Protein AF-A0AAV9DIJ0-F1 (afdb_monomer_lite)

Radius of gyration: 15.0 Å; chains: 1; bounding box: 36×28×40 Å

Structure (mmCIF, N/CA/C/O backbone):
data_AF-A0AAV9DIJ0-F1
#
_entry.id   AF-A0AAV9DIJ0-F1
#
loop_
_atom_site.group_PDB
_atom_site.id
_atom_site.type_symbol
_atom_site.label_atom_id
_atom_site.label_alt_id
_atom_site.label_comp_id
_atom_site.label_asym_id
_atom_site.label_entity_id
_atom_site.label_seq_id
_atom_site.pdbx_PDB_ins_code
_atom_site.Cartn_x
_atom_site.Cartn_y
_atom_site.Cartn_z
_atom_site.occupancy
_atom_site.B_iso_or_equiv
_atom_site.auth_seq_id
_atom_site.auth_comp_id
_atom_site.auth_asym_id
_atom_site.auth_atom_id
_atom_site.pdbx_PDB_model_num
ATOM 1 N N . MET A 1 1 ? 14.559 11.826 -1.943 1.00 61.97 1 MET A N 1
ATOM 2 C CA . MET A 1 1 ? 13.732 10.931 -1.109 1.00 61.97 1 MET A CA 1
ATOM 3 C C . MET A 1 1 ? 13.001 11.775 -0.084 1.00 61.97 1 MET A C 1
ATOM 5 O O . MET A 1 1 ? 13.477 12.866 0.212 1.00 61.97 1 MET A O 1
ATOM 9 N N . GLY A 1 2 ? 11.832 11.324 0.364 1.00 84.56 2 GLY A N 1
ATOM 10 C CA . GLY A 1 2 ? 10.970 12.064 1.287 1.00 84.56 2 GLY A CA 1
ATOM 11 C C . GLY A 1 2 ? 10.754 11.315 2.599 1.00 84.56 2 GLY A C 1
ATOM 12 O O . GLY A 1 2 ? 11.114 10.146 2.711 1.00 84.56 2 GLY A O 1
ATOM 13 N N . ALA A 1 3 ? 10.153 12.004 3.563 1.00 89.88 3 ALA A N 1
ATOM 14 C CA . ALA A 1 3 ? 9.672 11.475 4.835 1.00 89.88 3 ALA A CA 1
ATOM 15 C C . ALA A 1 3 ? 8.272 12.048 5.104 1.00 89.88 3 ALA A C 1
ATOM 17 O O . ALA A 1 3 ? 7.933 13.111 4.575 1.00 89.88 3 ALA A O 1
ATOM 18 N N . VAL A 1 4 ? 7.474 11.369 5.923 1.00 90.94 4 VAL A N 1
ATOM 19 C CA . VAL A 1 4 ? 6.180 11.875 6.399 1.00 90.94 4 VAL A CA 1
ATOM 20 C C . VAL A 1 4 ? 6.410 12.663 7.686 1.00 90.94 4 VAL A C 1
ATOM 22 O O . VAL A 1 4 ? 7.030 12.168 8.624 1.00 90.94 4 VAL A O 1
ATOM 25 N N . GLY A 1 5 ? 5.951 13.914 7.727 1.00 93.19 5 GLY A N 1
ATOM 26 C CA . GLY A 1 5 ? 6.144 14.780 8.889 1.00 93.19 5 GLY A CA 1
ATOM 27 C C . GLY A 1 5 ? 5.266 14.379 10.077 1.00 93.19 5 GLY A C 1
ATOM 28 O O . GLY A 1 5 ? 4.190 13.814 9.906 1.00 93.19 5 GLY A O 1
ATOM 29 N N . LYS A 1 6 ? 5.670 14.762 11.294 1.00 91.94 6 LYS A N 1
ATOM 30 C CA . LYS A 1 6 ? 4.951 14.436 12.539 1.00 91.94 6 LYS A CA 1
ATOM 31 C C . LYS A 1 6 ? 3.451 14.775 12.506 1.00 91.94 6 LYS A C 1
ATOM 33 O O . LYS A 1 6 ? 2.636 13.956 12.902 1.00 91.94 6 LYS A O 1
ATOM 38 N N . GLN A 1 7 ? 3.079 15.949 11.993 1.00 93.25 7 GLN A N 1
ATOM 39 C CA . GLN A 1 7 ? 1.664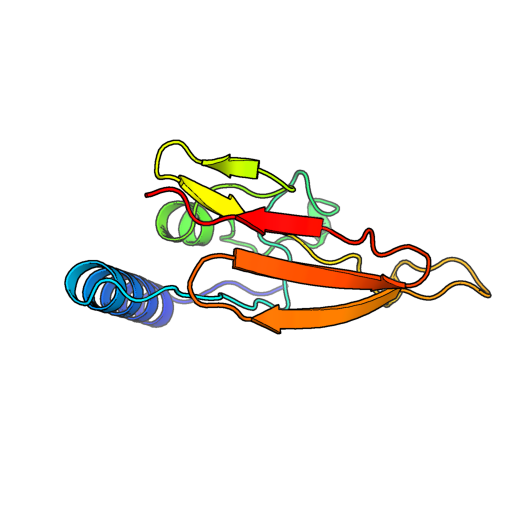 16.342 11.889 1.00 93.25 7 GLN A CA 1
ATOM 40 C C . GLN A 1 7 ? 0.873 15.446 10.926 1.00 93.25 7 GLN A C 1
ATOM 42 O O . GLN A 1 7 ? -0.301 15.185 11.156 1.00 93.25 7 GLN A O 1
ATOM 47 N N . GLN A 1 8 ? 1.509 14.965 9.854 1.00 90.94 8 GLN A N 1
ATOM 48 C CA . GLN A 1 8 ? 0.876 14.034 8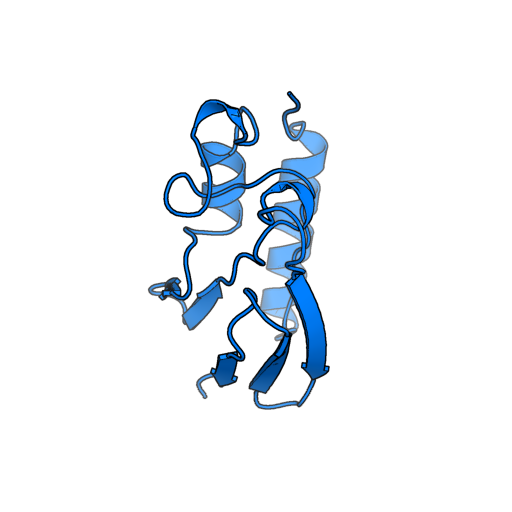.919 1.00 90.94 8 GLN A CA 1
ATOM 49 C C . GLN A 1 8 ? 0.713 12.649 9.554 1.00 90.94 8 GLN A C 1
ATOM 51 O O . GLN A 1 8 ? -0.306 12.009 9.327 1.00 90.94 8 GLN A O 1
ATOM 56 N N . MET A 1 9 ? 1.674 12.223 10.380 1.00 89.12 9 MET A N 1
ATOM 57 C CA . MET A 1 9 ? 1.580 10.988 11.162 1.00 89.12 9 MET A CA 1
ATOM 58 C C . MET A 1 9 ? 0.445 11.037 12.188 1.00 89.12 9 MET A C 1
ATOM 60 O O . MET A 1 9 ? -0.375 10.129 12.224 1.00 89.12 9 MET A O 1
ATOM 64 N N . GLU A 1 10 ? 0.352 12.114 12.976 1.00 88.19 10 GLU A N 1
ATOM 65 C CA . GLU A 1 10 ? -0.731 12.309 13.955 1.00 88.19 10 GLU A CA 1
ATOM 66 C C . GLU A 1 10 ? -2.108 12.364 13.276 1.00 88.19 10 GLU A C 1
ATOM 68 O O . GLU A 1 10 ? -3.077 11.793 13.773 1.00 88.19 10 GLU A O 1
ATOM 73 N N . TRP A 1 11 ? -2.192 13.023 12.117 1.00 93.19 11 TRP A N 1
ATOM 74 C CA . TRP A 1 11 ? -3.409 13.052 11.308 1.00 93.19 11 TRP A CA 1
ATOM 75 C C . TRP A 1 11 ? -3.789 11.663 10.781 1.00 93.19 11 TRP A C 1
ATOM 77 O O . TRP A 1 11 ? -4.958 11.288 10.859 1.00 93.19 11 TRP A O 1
ATOM 87 N N . LEU A 1 12 ? -2.820 10.904 10.262 1.00 85.69 12 LEU A N 1
ATOM 88 C CA . LEU A 1 12 ? -3.052 9.562 9.733 1.00 85.69 12 LEU A CA 1
ATOM 89 C C . LEU A 1 12 ? -3.506 8.598 10.837 1.00 85.69 12 LEU A C 1
ATOM 91 O O . LEU A 1 12 ? -4.486 7.886 10.634 1.00 85.69 12 LEU A O 1
ATOM 95 N N . ASP A 1 13 ? -2.851 8.615 12.002 1.00 81.19 13 ASP A N 1
ATOM 96 C CA . ASP A 1 13 ? -3.249 7.811 13.167 1.00 81.19 13 ASP A CA 1
ATOM 97 C C . ASP A 1 13 ? -4.689 8.128 13.593 1.00 81.19 13 ASP A C 1
ATOM 99 O O . ASP A 1 13 ? -5.518 7.227 13.708 1.00 81.19 13 ASP A O 1
ATOM 103 N N . GLY A 1 14 ? -5.026 9.415 13.739 1.00 80.94 14 GLY A N 1
ATOM 104 C CA . GLY A 1 14 ? -6.389 9.841 14.066 1.00 80.94 14 GLY A CA 1
ATOM 105 C C . GLY A 1 14 ? -7.422 9.359 13.042 1.00 80.94 14 GLY A C 1
ATOM 106 O O . GLY A 1 14 ? -8.442 8.788 13.419 1.00 80.94 14 GLY A O 1
ATOM 107 N N . LEU A 1 15 ? -7.131 9.504 11.745 1.00 84.75 15 LEU A N 1
ATOM 108 C CA . LEU A 1 15 ? -8.023 9.072 10.666 1.00 84.75 15 LEU A CA 1
ATOM 109 C C . LEU A 1 15 ? -8.260 7.551 10.673 1.00 84.75 15 LEU A C 1
ATOM 111 O O . LEU A 1 15 ? -9.388 7.095 10.466 1.00 84.75 15 LEU A O 1
ATOM 115 N N . LEU A 1 16 ? -7.211 6.755 10.902 1.00 77.06 16 LEU A N 1
ATOM 116 C CA . LEU A 1 16 ? -7.314 5.294 10.959 1.00 77.06 16 LEU A CA 1
ATOM 117 C C . LEU A 1 16 ? -8.046 4.822 12.220 1.00 77.06 16 LEU A C 1
ATOM 119 O O . LEU A 1 16 ? -8.822 3.863 12.156 1.00 77.06 16 LEU A O 1
ATOM 123 N N . ARG A 1 17 ? -7.871 5.522 13.347 1.00 71.81 17 ARG A N 1
ATOM 124 C CA . ARG A 1 17 ? -8.634 5.278 14.579 1.00 71.81 17 ARG A CA 1
ATOM 125 C C . ARG A 1 17 ? -10.118 5.563 14.384 1.00 71.81 17 ARG A C 1
ATOM 127 O O . ARG A 1 17 ? -10.925 4.677 14.652 1.00 71.81 17 ARG A O 1
ATOM 134 N N . ASP A 1 18 ? -10.469 6.717 13.823 1.00 79.31 18 ASP A N 1
ATOM 135 C CA . ASP A 1 18 ? -11.860 7.075 13.520 1.00 79.31 18 ASP A CA 1
ATOM 136 C C . ASP A 1 18 ? -12.502 6.062 12.559 1.00 79.31 18 ASP A C 1
ATOM 138 O O . ASP A 1 18 ? -13.636 5.624 12.768 1.00 79.31 18 ASP A O 1
ATOM 142 N N . SER A 1 19 ? -11.759 5.641 11.529 1.00 73.62 19 SER A N 1
ATOM 143 C CA . SER A 1 19 ? -12.205 4.613 10.580 1.00 73.62 19 SER A CA 1
ATOM 144 C C . SER A 1 19 ? -12.464 3.279 11.286 1.00 73.62 19 SER A C 1
ATOM 146 O O . SER A 1 19 ? -13.474 2.625 11.026 1.00 73.62 19 SER A O 1
ATOM 148 N N . THR A 1 20 ? -11.593 2.892 12.222 1.00 69.56 20 THR A N 1
ATOM 149 C CA . THR A 1 20 ? -11.743 1.671 13.027 1.00 69.56 20 THR A CA 1
ATOM 150 C C . THR A 1 20 ? -12.978 1.743 13.925 1.00 69.56 20 THR A C 1
ATOM 152 O O . THR A 1 20 ? -13.787 0.813 13.934 1.00 69.56 20 THR A O 1
ATOM 155 N N . GLU A 1 21 ? -13.176 2.857 14.636 1.00 72.81 21 GLU A N 1
ATOM 156 C CA . GLU A 1 21 ? -14.352 3.090 15.487 1.00 72.81 21 GLU A CA 1
ATOM 157 C C . GLU A 1 21 ? -15.660 3.040 14.683 1.00 72.81 21 GLU A C 1
ATOM 159 O O . GLU A 1 21 ? -16.664 2.489 15.143 1.00 72.81 21 GLU A O 1
ATOM 164 N N . GLN A 1 22 ? -15.633 3.546 13.448 1.00 80.00 22 GLN A N 1
ATOM 165 C CA . GLN A 1 22 ? -16.768 3.551 12.523 1.00 80.00 22 GLN A CA 1
ATOM 166 C C . GLN A 1 22 ? -16.904 2.262 11.697 1.00 80.00 22 GLN A C 1
ATOM 168 O O . GLN A 1 22 ? -17.823 2.159 10.882 1.00 80.00 22 GLN A O 1
ATOM 173 N N . ARG A 1 23 ? -16.028 1.266 11.903 1.00 72.56 23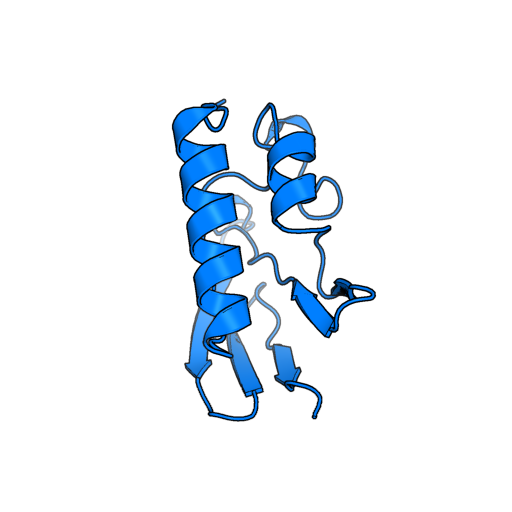 ARG A N 1
ATOM 174 C CA . ARG A 1 23 ? -15.978 -0.001 11.144 1.00 72.56 23 ARG A CA 1
ATOM 175 C C . ARG A 1 23 ? -15.848 0.198 9.630 1.00 72.56 23 ARG A C 1
ATOM 177 O O . ARG A 1 23 ? -16.398 -0.567 8.838 1.00 72.56 23 ARG A O 1
ATOM 184 N N . GLN A 1 24 ? -15.125 1.232 9.227 1.00 74.75 24 GLN A N 1
ATOM 185 C CA . GLN A 1 24 ? -14.837 1.544 7.836 1.00 74.75 24 GLN A CA 1
ATOM 186 C C . GLN A 1 24 ? -13.600 0.780 7.363 1.00 74.75 24 GLN A C 1
ATOM 188 O O . GLN A 1 24 ? -12.666 0.523 8.123 1.00 74.75 24 GLN A O 1
ATOM 193 N N . LYS A 1 25 ? -13.587 0.418 6.079 1.00 71.88 25 LYS A N 1
ATOM 194 C CA . LYS A 1 25 ? -12.396 -0.109 5.410 1.00 71.88 25 LYS A CA 1
ATOM 195 C C . LYS A 1 25 ? -11.610 1.068 4.835 1.00 71.88 25 LYS A C 1
ATOM 197 O O . LYS A 1 25 ? -12.182 1.893 4.126 1.00 71.88 25 LYS A O 1
ATOM 202 N N . ALA A 1 26 ? -10.317 1.140 5.134 1.00 73.44 26 ALA A N 1
ATOM 203 C CA . ALA A 1 26 ? -9.425 2.171 4.615 1.00 73.44 26 ALA A CA 1
ATOM 204 C C . ALA A 1 26 ? -8.508 1.591 3.529 1.00 73.44 26 ALA A C 1
ATOM 206 O O . ALA A 1 26 ? -7.999 0.481 3.667 1.00 73.44 26 ALA A O 1
ATOM 207 N N . VAL A 1 27 ? -8.280 2.361 2.463 1.00 79.69 27 VAL A N 1
ATOM 208 C CA . VAL A 1 27 ? -7.264 2.074 1.441 1.00 79.69 27 VAL A CA 1
ATOM 209 C C . VAL A 1 27 ? -6.248 3.207 1.477 1.00 79.69 27 VAL A C 1
ATOM 211 O O . VAL A 1 27 ? -6.616 4.370 1.304 1.00 79.69 27 VAL A O 1
ATOM 214 N N . ILE A 1 28 ? -4.978 2.875 1.708 1.00 76.75 28 ILE A N 1
ATOM 215 C CA . ILE A 1 28 ? -3.893 3.856 1.782 1.00 76.75 28 ILE A CA 1
ATOM 216 C C . ILE A 1 28 ? -3.052 3.765 0.513 1.00 76.75 28 ILE A C 1
ATOM 218 O O . ILE A 1 28 ? -2.522 2.710 0.174 1.00 76.75 28 ILE A O 1
ATOM 222 N N . CYS A 1 29 ? -2.898 4.896 -0.169 1.00 81.00 29 CYS A N 1
ATOM 223 C CA . CYS A 1 29 ? -2.056 5.017 -1.352 1.00 81.00 29 CYS A CA 1
ATOM 224 C C . CYS A 1 29 ? -0.852 5.903 -1.029 1.00 81.00 29 CYS A C 1
ATOM 226 O O . CYS A 1 29 ? -1.018 7.053 -0.622 1.00 81.00 29 CYS A O 1
ATOM 228 N N . CYS A 1 30 ? 0.359 5.397 -1.263 1.00 79.06 30 CYS A N 1
ATOM 229 C CA . CYS A 1 30 ? 1.597 6.158 -1.122 1.00 79.06 30 CYS A CA 1
ATOM 230 C C . CYS A 1 30 ? 2.425 6.050 -2.405 1.00 79.06 30 CYS A C 1
ATOM 232 O O . CYS A 1 30 ? 2.518 4.983 -3.006 1.00 79.06 30 CYS A O 1
ATOM 234 N N . HIS A 1 31 ? 3.029 7.162 -2.829 1.00 81.44 31 HIS A N 1
ATOM 235 C CA . HIS A 1 31 ? 3.905 7.170 -4.002 1.00 81.44 31 HIS A CA 1
ATOM 236 C C . HIS A 1 31 ? 5.265 6.516 -3.725 1.00 81.44 31 HIS A C 1
ATOM 238 O O . HIS A 1 31 ? 5.877 5.965 -4.636 1.00 81.44 31 HIS A O 1
ATOM 244 N N . LEU A 1 32 ? 5.743 6.598 -2.480 1.00 83.56 32 LEU A N 1
ATOM 245 C CA . LEU A 1 32 ? 6.996 5.982 -2.062 1.00 83.56 32 LEU A CA 1
ATOM 246 C C . LEU A 1 32 ? 6.706 4.615 -1.430 1.00 83.56 32 LEU A C 1
ATOM 248 O O . LEU A 1 32 ? 5.841 4.542 -0.554 1.00 83.56 32 LEU A O 1
ATOM 252 N N . PRO A 1 33 ? 7.421 3.552 -1.837 1.00 78.94 33 PRO A N 1
ATOM 253 C CA . PRO A 1 33 ? 7.338 2.256 -1.183 1.00 78.94 33 PRO A CA 1
ATOM 254 C C . PRO A 1 33 ? 7.610 2.374 0.320 1.00 78.94 33 PRO A C 1
ATOM 256 O O . PRO A 1 33 ? 8.497 3.116 0.752 1.00 78.94 33 PRO A O 1
ATOM 259 N N . LEU A 1 34 ? 6.827 1.645 1.110 1.00 78.69 34 LEU A N 1
ATOM 260 C CA . LEU A 1 34 ? 6.917 1.651 2.570 1.00 78.69 34 LEU A CA 1
ATOM 261 C C . LEU A 1 34 ? 7.470 0.338 3.131 1.00 78.69 34 LEU A C 1
ATOM 263 O O . LEU A 1 34 ? 7.819 0.276 4.300 1.00 78.69 34 LEU A O 1
ATOM 267 N N . ASP A 1 35 ? 7.562 -0.712 2.319 1.00 76.38 35 ASP A N 1
ATOM 268 C CA . ASP A 1 35 ? 7.991 -2.032 2.767 1.00 76.38 35 ASP A CA 1
ATOM 269 C C . ASP A 1 35 ? 9.285 -2.470 2.059 1.00 76.38 35 ASP A C 1
ATOM 271 O O . ASP A 1 35 ? 9.292 -2.539 0.822 1.00 76.38 35 ASP A O 1
ATOM 275 N N . PRO A 1 36 ? 10.369 -2.781 2.798 1.00 76.06 36 PRO A N 1
ATOM 276 C CA . PRO A 1 36 ? 11.632 -3.249 2.225 1.00 76.06 36 PRO A CA 1
ATOM 277 C C . PRO A 1 36 ? 11.518 -4.558 1.438 1.00 76.06 36 PRO A C 1
ATOM 279 O O . PRO A 1 36 ? 12.352 -4.790 0.565 1.00 76.06 36 PRO A O 1
ATOM 282 N N . ASP A 1 37 ? 10.499 -5.385 1.691 1.00 73.94 37 ASP A N 1
ATOM 283 C CA . ASP A 1 37 ? 10.274 -6.616 0.920 1.00 73.94 37 ASP A CA 1
ATOM 284 C C . ASP A 1 37 ? 9.577 -6.344 -0.430 1.00 73.94 37 ASP A C 1
ATOM 286 O O . ASP A 1 37 ? 9.527 -7.211 -1.304 1.00 73.94 37 ASP A O 1
ATOM 290 N N . SER A 1 38 ? 9.077 -5.119 -0.635 1.00 64.38 38 SER A N 1
ATOM 291 C CA . SER A 1 38 ? 8.323 -4.715 -1.827 1.00 64.38 38 SER A CA 1
ATOM 292 C C . SER A 1 38 ? 9.110 -3.883 -2.844 1.00 64.38 38 SER A C 1
ATOM 294 O O . SER A 1 38 ? 8.664 -3.728 -3.981 1.00 64.38 38 SER A O 1
ATOM 296 N N . ALA A 1 39 ? 10.263 -3.330 -2.456 1.00 73.94 39 ALA A N 1
ATOM 297 C CA . ALA A 1 39 ? 11.088 -2.473 -3.305 1.00 73.94 39 ALA A CA 1
ATOM 298 C C . ALA A 1 39 ? 12.548 -2.442 -2.831 1.00 73.94 39 ALA A C 1
ATOM 300 O O . ALA A 1 39 ? 12.861 -2.761 -1.687 1.00 73.94 39 ALA A O 1
ATOM 301 N N . HIS A 1 40 ? 13.462 -1.981 -3.689 1.00 77.44 40 HIS A N 1
ATOM 302 C CA . HIS A 1 40 ? 14.839 -1.720 -3.267 1.00 77.44 40 HIS A CA 1
ATOM 303 C C . HIS A 1 40 ? 14.894 -0.705 -2.114 1.00 77.44 40 HIS A C 1
ATOM 305 O O . HIS A 1 40 ? 14.231 0.329 -2.154 1.00 77.44 40 HIS A O 1
ATOM 311 N N . THR A 1 41 ? 15.763 -0.945 -1.128 1.00 80.06 41 THR A N 1
ATOM 312 C CA . THR A 1 41 ? 15.905 -0.108 0.080 1.00 80.06 41 THR A CA 1
ATOM 313 C C . THR A 1 41 ? 16.167 1.371 -0.214 1.00 80.06 41 THR A C 1
ATOM 315 O O . THR A 1 41 ? 15.686 2.241 0.503 1.00 80.06 41 THR A O 1
ATOM 318 N N . ASN A 1 42 ? 16.857 1.674 -1.315 1.00 82.69 42 ASN A N 1
ATOM 319 C CA . ASN A 1 42 ? 17.110 3.045 -1.771 1.00 82.69 42 ASN A CA 1
ATOM 320 C C . ASN A 1 42 ? 15.868 3.757 -2.345 1.00 82.69 42 ASN A C 1
ATOM 322 O O . ASN A 1 42 ? 15.972 4.902 -2.768 1.00 82.69 42 ASN A O 1
ATOM 326 N N . LEU A 1 43 ? 14.719 3.094 -2.442 1.00 82.19 43 LEU A N 1
ATOM 327 C CA . LEU A 1 43 ? 13.467 3.684 -2.923 1.00 82.19 43 LEU A CA 1
ATOM 328 C C . LEU A 1 43 ? 12.456 3.884 -1.792 1.00 82.19 43 LEU A C 1
ATOM 330 O O . LEU A 1 43 ? 11.433 4.529 -2.013 1.00 82.19 43 LEU A O 1
ATOM 334 N N . LEU A 1 44 ? 12.751 3.371 -0.595 1.00 83.00 44 LEU A N 1
ATOM 335 C CA . LEU A 1 44 ? 11.860 3.467 0.551 1.00 83.00 44 LEU A CA 1
ATOM 336 C C . LEU A 1 44 ? 11.698 4.914 1.013 1.00 83.00 44 LEU A C 1
ATOM 338 O O . LEU A 1 44 ? 12.621 5.735 0.953 1.00 83.00 44 LEU A O 1
ATOM 342 N N . LEU A 1 45 ? 10.507 5.212 1.524 1.00 88.38 45 LEU A N 1
ATOM 343 C CA . LEU A 1 45 ? 10.292 6.401 2.335 1.00 88.38 45 LEU A CA 1
ATOM 344 C C . LEU A 1 45 ? 11.299 6.414 3.499 1.00 88.38 45 LEU A C 1
ATOM 346 O O . LEU A 1 45 ? 11.521 5.394 4.139 1.00 88.38 45 LEU A O 1
ATOM 350 N N . TRP A 1 46 ? 11.913 7.557 3.804 1.00 90.06 46 TRP A N 1
ATOM 351 C CA . TRP A 1 46 ? 12.990 7.599 4.802 1.00 90.06 46 TRP A CA 1
ATOM 352 C C . TRP A 1 46 ? 12.568 7.160 6.200 1.00 90.06 46 TRP A C 1
ATOM 354 O O . TRP A 1 46 ? 13.333 6.476 6.868 1.00 90.06 46 TRP A O 1
ATOM 364 N N . ASN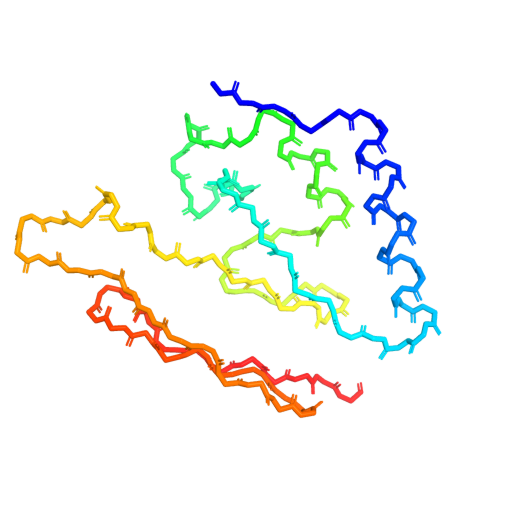 A 1 47 ? 11.361 7.521 6.625 1.00 90.31 47 ASN A N 1
ATOM 365 C CA . ASN A 1 47 ? 10.777 7.045 7.872 1.00 90.31 47 ASN A CA 1
ATOM 366 C C . ASN A 1 47 ? 9.695 5.991 7.611 1.00 90.31 47 ASN A C 1
ATOM 368 O O . ASN A 1 47 ? 8.652 6.004 8.258 1.00 90.31 47 ASN A O 1
ATOM 372 N N . TYR A 1 48 ? 9.932 5.088 6.648 1.00 85.44 48 TYR A N 1
ATOM 373 C CA . TYR A 1 48 ? 9.001 3.997 6.366 1.00 85.44 48 TYR A CA 1
ATOM 374 C C . TYR A 1 48 ? 8.697 3.183 7.624 1.00 85.44 48 TYR A C 1
ATOM 376 O O . TYR A 1 48 ? 7.552 2.816 7.811 1.00 85.44 48 TYR A O 1
ATOM 384 N N . GLU A 1 49 ? 9.668 2.959 8.514 1.00 83.12 49 GLU A N 1
ATOM 385 C CA . GLU A 1 49 ? 9.435 2.221 9.762 1.00 83.12 49 GLU A CA 1
ATOM 386 C C . GLU A 1 49 ? 8.396 2.919 10.644 1.00 83.12 49 GLU A C 1
ATOM 388 O O . GLU A 1 49 ? 7.452 2.277 11.078 1.00 83.12 49 GLU A O 1
ATOM 393 N N . GLU A 1 50 ? 8.490 4.240 10.815 1.00 85.75 50 GLU A N 1
ATOM 394 C CA . GLU A 1 50 ? 7.505 5.016 11.584 1.00 85.75 50 GLU A CA 1
ATOM 395 C C . GLU A 1 50 ? 6.120 4.988 10.924 1.00 85.75 50 GLU A C 1
ATOM 397 O O . GLU A 1 50 ? 5.104 4.840 11.598 1.00 85.75 50 GLU A O 1
ATOM 402 N N . VAL A 1 51 ? 6.067 5.122 9.595 1.00 85.25 51 VAL A N 1
ATOM 403 C CA . VAL A 1 51 ? 4.809 5.059 8.836 1.00 85.25 51 VAL A CA 1
ATOM 404 C C . VAL A 1 51 ? 4.189 3.666 8.913 1.00 85.25 51 VAL A C 1
ATOM 406 O O . VAL A 1 51 ? 2.978 3.533 9.054 1.00 85.25 51 VAL A O 1
ATOM 409 N N . MET A 1 52 ? 5.008 2.622 8.867 1.00 75.88 52 MET A N 1
ATOM 410 C CA . MET A 1 52 ? 4.578 1.232 8.967 1.00 75.88 52 MET A CA 1
ATOM 411 C C . MET A 1 52 ? 4.303 0.801 10.408 1.00 75.88 52 MET A C 1
ATOM 413 O O . MET A 1 52 ? 3.590 -0.170 10.594 1.00 75.88 52 MET A O 1
ATOM 417 N N . ASP A 1 53 ? 4.762 1.513 11.431 1.00 75.38 53 ASP A N 1
ATOM 418 C CA . ASP A 1 53 ? 4.244 1.331 12.794 1.00 75.38 53 ASP A CA 1
ATOM 419 C C . ASP A 1 53 ? 2.794 1.830 12.907 1.00 75.38 53 ASP A C 1
ATOM 421 O O . ASP A 1 53 ? 2.023 1.320 13.716 1.00 75.38 53 ASP A O 1
ATOM 425 N N . VAL A 1 54 ? 2.395 2.787 12.058 1.00 73.19 54 VAL A N 1
ATOM 426 C CA . VAL A 1 54 ? 1.000 3.247 11.943 1.00 73.19 54 VAL A CA 1
ATOM 427 C C . VAL A 1 54 ? 0.176 2.379 10.976 1.00 73.19 54 VAL A C 1
ATOM 429 O O . VAL A 1 54 ? -1.030 2.246 11.166 1.00 73.19 54 VAL A O 1
ATOM 432 N N . ILE A 1 55 ? 0.796 1.782 9.946 1.00 69.12 55 ILE A N 1
ATOM 433 C CA . ILE A 1 55 ? 0.096 1.072 8.851 1.00 69.12 55 ILE A CA 1
ATOM 434 C C . ILE A 1 55 ? 0.245 -0.472 8.897 1.00 69.12 55 ILE A C 1
ATOM 436 O O . ILE A 1 55 ? -0.684 -1.165 8.501 1.00 69.12 55 ILE A O 1
ATOM 440 N N . HIS A 1 56 ? 1.341 -1.010 9.440 1.00 57.44 56 HIS A N 1
ATOM 441 C CA . HIS A 1 56 ? 1.851 -2.406 9.426 1.00 57.44 56 HIS A CA 1
ATOM 442 C C . HIS A 1 56 ? 2.361 -2.953 8.059 1.00 57.44 56 HIS A C 1
ATOM 444 O O . HIS A 1 56 ? 2.052 -2.390 7.020 1.00 57.44 56 HIS A O 1
ATOM 450 N N . ARG A 1 57 ? 3.237 -3.992 8.090 1.00 37.12 57 ARG A N 1
ATOM 451 C CA . ARG A 1 57 ? 4.206 -4.505 7.055 1.00 37.12 57 ARG A CA 1
ATOM 452 C C . ARG A 1 57 ? 3.631 -5.050 5.721 1.00 37.12 57 ARG A C 1
ATOM 454 O O . ARG A 1 57 ? 2.556 -5.628 5.708 1.00 37.12 57 ARG A O 1
ATOM 461 N N . GLY A 1 58 ? 4.399 -4.914 4.621 1.00 38.19 58 GLY A N 1
ATOM 462 C CA . GLY A 1 58 ? 3.985 -5.150 3.218 1.00 38.19 58 GLY A CA 1
ATOM 463 C C . GLY A 1 58 ? 4.315 -6.521 2.580 1.00 38.19 58 GLY A C 1
ATOM 464 O O . GLY A 1 58 ? 4.550 -7.508 3.274 1.00 38.19 58 GLY A O 1
ATOM 465 N N . GLY A 1 59 ? 4.222 -6.593 1.238 1.00 54.47 59 GLY A N 1
ATOM 466 C CA . GLY A 1 59 ? 3.987 -7.825 0.455 1.00 54.47 59 GLY A CA 1
ATOM 467 C C . GLY A 1 59 ? 2.499 -8.208 0.469 1.00 54.47 59 GLY A C 1
ATOM 468 O O . GLY A 1 59 ? 1.774 -7.663 1.296 1.00 54.47 59 GLY A O 1
ATOM 469 N N . TYR A 1 60 ? 1.994 -9.092 -0.421 1.00 62.41 60 TYR A N 1
ATOM 470 C CA . TYR A 1 60 ? 0.642 -9.632 -0.169 1.00 62.41 60 TYR A CA 1
ATOM 471 C C . TYR A 1 60 ? 0.696 -10.441 1.117 1.00 62.41 60 TYR A C 1
ATOM 473 O O . TYR A 1 60 ? 1.204 -11.562 1.146 1.00 62.41 60 TYR A O 1
ATOM 481 N N . SER A 1 61 ? 0.226 -9.822 2.181 1.00 66.06 61 SER A N 1
ATOM 482 C CA . SER A 1 61 ? 0.217 -10.380 3.509 1.00 66.06 61 SER A CA 1
ATOM 483 C C . SER A 1 61 ? -1.040 -9.905 4.212 1.00 66.06 61 SER A C 1
ATOM 485 O O . SER A 1 61 ? -1.631 -8.872 3.886 1.00 66.06 61 SER A O 1
ATOM 487 N N . ILE A 1 62 ? -1.473 -10.725 5.153 1.00 74.88 62 ILE A N 1
ATOM 488 C CA . ILE A 1 62 ? -2.508 -10.363 6.100 1.00 74.88 62 ILE A CA 1
ATOM 489 C C . ILE A 1 62 ? -1.788 -10.288 7.438 1.00 74.88 62 ILE A C 1
ATOM 491 O O . ILE A 1 62 ? -1.161 -11.268 7.853 1.00 74.88 62 ILE A O 1
ATOM 495 N N . ASP A 1 63 ? -1.811 -9.121 8.074 1.00 71.38 63 ASP A N 1
ATOM 496 C CA . ASP A 1 63 ? -1.181 -8.956 9.381 1.00 71.38 63 ASP A CA 1
ATOM 497 C C . ASP A 1 63 ? -1.980 -9.679 10.486 1.00 71.38 63 ASP A C 1
ATOM 499 O O . ASP A 1 63 ? -3.062 -10.231 10.262 1.00 71.38 63 ASP A O 1
ATOM 503 N N . SER A 1 64 ? -1.465 -9.679 11.719 1.00 72.88 64 SER A N 1
ATOM 504 C CA . SER A 1 64 ? -2.152 -10.304 12.862 1.00 72.88 64 SER A CA 1
ATOM 505 C C . SER A 1 64 ? -3.504 -9.665 13.212 1.00 72.88 64 SER A C 1
ATOM 507 O O . SER A 1 64 ? -4.225 -10.208 14.045 1.00 72.88 64 SER A O 1
ATOM 509 N N . HIS A 1 65 ? -3.839 -8.523 12.610 1.00 71.81 65 HIS A N 1
ATOM 510 C CA . HIS A 1 65 ? -5.085 -7.786 12.805 1.00 71.81 65 HIS A CA 1
ATOM 511 C C . HIS A 1 65 ? -6.062 -7.964 11.630 1.00 71.81 65 HIS A C 1
ATOM 513 O O . HIS A 1 65 ? -7.144 -7.380 11.647 1.00 71.81 65 HIS A O 1
ATOM 519 N N . GLY A 1 66 ? -5.724 -8.783 10.626 1.00 72.75 66 GLY A N 1
ATOM 520 C CA . GLY A 1 66 ? -6.587 -9.038 9.472 1.00 72.75 66 GLY A CA 1
ATOM 521 C C . GLY A 1 66 ? -6.525 -7.958 8.387 1.00 72.75 66 GLY A C 1
ATOM 522 O O . GLY A 1 66 ? -7.396 -7.932 7.513 1.00 72.75 66 GLY A O 1
ATOM 523 N N . VAL A 1 67 ? -5.532 -7.063 8.426 1.00 77.06 67 VAL A N 1
ATOM 524 C CA . VAL A 1 67 ? -5.344 -6.014 7.415 1.00 77.06 67 VAL A CA 1
ATOM 525 C C . VAL A 1 67 ? -4.610 -6.596 6.212 1.00 77.06 67 VAL A C 1
ATOM 527 O O . VAL A 1 67 ? -3.531 -7.168 6.356 1.00 77.06 67 VAL A O 1
ATOM 530 N N . HIS A 1 68 ? -5.203 -6.448 5.023 1.00 80.19 68 HIS A N 1
ATOM 531 C CA . HIS A 1 68 ? -4.580 -6.842 3.758 1.00 80.19 68 HIS A CA 1
ATOM 532 C C . HIS A 1 68 ? -3.601 -5.765 3.305 1.00 80.19 68 HIS A C 1
ATOM 534 O O . HIS A 1 68 ? -3.998 -4.624 3.064 1.00 80.19 68 HIS A O 1
ATOM 540 N N . HIS A 1 69 ? -2.348 -6.154 3.114 1.00 70.94 69 HIS A N 1
ATOM 541 C CA . HIS A 1 69 ? -1.317 -5.321 2.509 1.00 70.94 69 HIS A CA 1
ATOM 542 C C . HIS A 1 69 ? -1.098 -5.759 1.066 1.00 70.94 69 HIS A C 1
ATOM 544 O O . HIS A 1 69 ? -1.000 -6.948 0.783 1.00 70.94 69 HIS A O 1
ATOM 550 N N . ARG A 1 70 ? -1.049 -4.819 0.116 1.00 74.44 70 ARG A N 1
ATOM 551 C CA . ARG A 1 70 ? -0.741 -5.112 -1.294 1.00 74.44 70 ARG A CA 1
ATOM 552 C C . ARG A 1 70 ? 0.036 -3.952 -1.895 1.00 74.44 70 ARG A C 1
ATOM 554 O O . ARG A 1 70 ? -0.478 -2.844 -2.011 1.00 74.44 70 ARG A O 1
ATOM 561 N N . VAL A 1 71 ? 1.263 -4.230 -2.326 1.00 69.75 71 VAL A N 1
ATOM 562 C CA . VAL A 1 71 ? 2.077 -3.282 -3.092 1.00 69.75 71 VAL A CA 1
ATOM 563 C C . VAL A 1 71 ? 1.901 -3.579 -4.577 1.00 69.75 71 VAL A C 1
ATOM 565 O O . VAL A 1 71 ? 1.960 -4.736 -4.993 1.00 69.75 71 VAL A O 1
ATOM 568 N N . LEU A 1 72 ? 1.635 -2.533 -5.359 1.00 72.81 72 LEU A N 1
ATOM 569 C CA . LEU A 1 72 ? 1.469 -2.620 -6.806 1.00 72.81 72 LEU A CA 1
ATOM 570 C C . LEU A 1 72 ? 2.828 -2.522 -7.500 1.00 72.81 72 LEU A C 1
ATOM 572 O O . LEU A 1 72 ? 3.659 -1.687 -7.147 1.00 72.81 72 LEU A O 1
ATOM 576 N N . GLU A 1 73 ? 3.037 -3.353 -8.514 1.00 68.62 73 GLU A N 1
ATOM 577 C CA . GLU A 1 73 ? 4.263 -3.385 -9.297 1.00 68.62 73 GLU A CA 1
ATOM 578 C C . GLU A 1 73 ? 4.460 -2.043 -10.023 1.00 68.62 73 GLU A C 1
ATOM 580 O O . GLU A 1 73 ? 3.561 -1.548 -10.707 1.00 68.62 73 GLU A O 1
ATOM 585 N N . ALA A 1 74 ? 5.646 -1.443 -9.888 1.00 62.41 74 ALA A N 1
ATOM 586 C CA . ALA A 1 74 ? 5.930 -0.119 -10.429 1.00 62.41 74 ALA A CA 1
ATOM 587 C C . ALA A 1 74 ? 6.128 -0.149 -11.953 1.00 62.41 74 ALA A C 1
ATOM 589 O O . ALA A 1 74 ? 7.004 -0.840 -12.475 1.00 62.41 74 ALA A O 1
ATOM 590 N N . ALA A 1 75 ? 5.378 0.683 -12.682 1.00 63.31 75 ALA A N 1
ATOM 591 C CA . ALA A 1 75 ? 5.507 0.789 -14.141 1.00 63.31 75 ALA A CA 1
ATOM 592 C C . ALA A 1 75 ? 6.887 1.232 -14.622 1.00 63.31 75 ALA A C 1
ATOM 594 O O . ALA A 1 75 ? 7.313 0.843 -15.707 1.00 63.31 75 ALA A O 1
ATOM 595 N N . LEU A 1 76 ? 7.619 1.968 -13.789 1.00 56.66 76 LEU A N 1
ATOM 596 C CA . LEU A 1 76 ? 8.980 2.397 -14.084 1.00 56.66 76 LEU A CA 1
ATOM 597 C C . LEU A 1 76 ? 9.981 1.228 -14.171 1.00 56.66 76 LEU A C 1
ATOM 599 O O . LEU A 1 76 ? 10.991 1.352 -14.857 1.00 56.66 76 LEU A O 1
ATOM 603 N N . GLU A 1 77 ? 9.707 0.099 -13.512 1.00 64.12 77 GLU A N 1
ATOM 604 C CA . GLU A 1 77 ? 10.600 -1.069 -13.478 1.00 64.12 77 GLU A CA 1
ATOM 605 C C . GLU A 1 77 ? 10.297 -2.099 -14.578 1.00 64.12 77 GLU A C 1
ATOM 607 O O . GLU A 1 77 ? 10.904 -3.171 -14.629 1.00 64.12 77 GLU A O 1
ATOM 612 N N . CYS A 1 78 ? 9.361 -1.797 -15.482 1.00 62.34 78 CYS A N 1
ATOM 613 C CA . CYS A 1 78 ? 9.024 -2.683 -16.589 1.00 62.34 78 CYS A CA 1
ATOM 614 C C . CYS A 1 78 ? 10.191 -2.786 -17.593 1.00 62.34 78 CYS A C 1
ATOM 616 O O . CYS A 1 78 ? 10.638 -1.765 -18.126 1.00 62.34 78 CYS A O 1
ATOM 618 N N . PRO A 1 79 ? 10.672 -4.004 -17.924 1.00 74.38 79 PRO A N 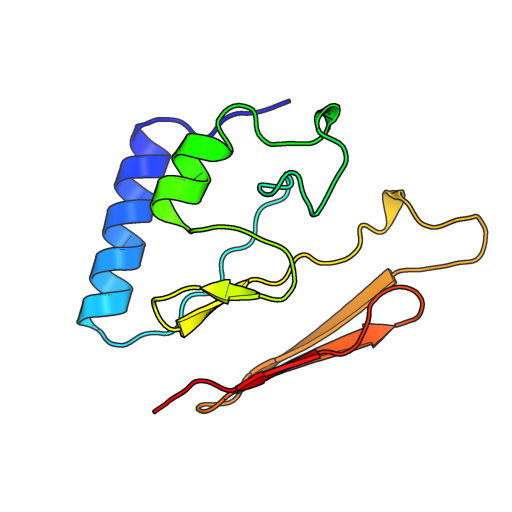1
ATOM 619 C CA . PRO A 1 79 ? 11.550 -4.209 -19.070 1.00 74.38 79 PRO A CA 1
ATOM 620 C C . PRO A 1 79 ? 10.965 -3.617 -20.363 1.00 74.38 79 PRO A C 1
ATOM 622 O O . PRO A 1 79 ? 9.737 -3.537 -20.504 1.00 74.38 79 PRO A O 1
ATOM 625 N N . PRO A 1 80 ? 11.804 -3.273 -21.358 1.00 83.12 80 PRO A N 1
ATOM 626 C CA . PRO A 1 80 ? 11.316 -2.800 -22.648 1.00 83.12 80 PRO A CA 1
ATOM 627 C C . PRO A 1 80 ? 10.260 -3.748 -23.233 1.00 83.12 80 PRO A C 1
ATOM 629 O O . PRO A 1 80 ? 10.498 -4.951 -23.329 1.00 83.12 80 PRO A O 1
ATOM 632 N N . LYS A 1 81 ? 9.128 -3.185 -23.678 1.00 83.06 81 LYS A N 1
ATOM 633 C CA . LYS A 1 81 ? 7.956 -3.902 -24.230 1.00 83.06 81 LYS A CA 1
ATOM 634 C C . LYS A 1 81 ? 7.096 -4.673 -23.213 1.00 83.06 81 LYS A C 1
ATOM 636 O O . LYS A 1 81 ? 6.285 -5.488 -23.640 1.00 83.06 81 LYS A O 1
ATOM 641 N N . SER A 1 82 ? 7.236 -4.403 -21.917 1.00 79.88 82 SER A N 1
ATOM 642 C CA . SER A 1 82 ? 6.290 -4.855 -20.882 1.00 79.88 82 SER A CA 1
ATOM 643 C C . SER A 1 82 ? 5.591 -3.668 -20.219 1.00 79.88 82 SER A C 1
ATOM 645 O O . SER A 1 82 ? 6.051 -2.532 -20.345 1.00 79.88 82 SER A O 1
ATOM 647 N N . ASN A 1 83 ? 4.478 -3.934 -19.542 1.00 77.12 83 ASN A N 1
ATOM 648 C CA . ASN A 1 83 ? 3.685 -2.965 -18.796 1.00 77.12 83 ASN A CA 1
ATOM 649 C C . ASN A 1 83 ? 3.318 -3.517 -17.409 1.00 77.12 83 ASN A C 1
ATOM 651 O O . ASN A 1 83 ? 3.521 -4.687 -17.086 1.00 77.12 83 ASN A O 1
ATOM 655 N N . THR A 1 84 ? 2.728 -2.655 -16.588 1.00 73.62 84 THR A N 1
ATOM 656 C CA . THR A 1 84 ? 2.058 -3.044 -15.347 1.00 73.62 84 THR A CA 1
ATOM 657 C C . THR A 1 84 ? 1.006 -1.996 -15.019 1.00 73.62 84 THR A C 1
ATOM 659 O O . THR A 1 84 ? 1.287 -0.797 -14.976 1.00 73.62 84 THR A O 1
ATOM 662 N N . TYR A 1 85 ? -0.236 -2.438 -14.899 1.00 77.69 85 TYR A N 1
ATOM 663 C CA . TYR A 1 85 ? -1.375 -1.618 -14.504 1.00 77.69 85 TYR A CA 1
ATOM 664 C C . TYR A 1 85 ? -2.542 -2.540 -14.159 1.00 77.69 85 TYR A C 1
ATOM 666 O O . TYR A 1 85 ? -2.514 -3.735 -14.458 1.00 77.69 85 TYR A O 1
ATOM 674 N N . GLY A 1 86 ? -3.581 -1.978 -13.560 1.00 85.25 86 GLY A N 1
ATOM 675 C CA . GLY A 1 86 ? -4.770 -2.727 -13.203 1.00 85.25 86 GLY A CA 1
ATOM 676 C C . GLY A 1 86 ? -5.893 -1.826 -12.726 1.00 85.25 86 GLY A C 1
ATOM 677 O O . GLY A 1 86 ? -5.769 -0.600 -12.734 1.00 85.25 86 GLY A O 1
ATOM 678 N N . HIS A 1 87 ? -6.986 -2.448 -12.309 1.00 85.94 87 HIS A N 1
ATOM 679 C CA . HIS A 1 87 ? -8.084 -1.794 -11.604 1.00 85.94 87 HIS A CA 1
ATOM 680 C C . HIS A 1 87 ? -8.506 -2.646 -10.409 1.00 85.94 87 HIS A C 1
ATOM 682 O O . HIS A 1 87 ? -8.211 -3.840 -10.362 1.00 85.94 87 HIS A O 1
ATOM 688 N N . VAL A 1 88 ? -9.168 -2.018 -9.439 1.00 91.06 88 VAL A N 1
ATOM 689 C CA . VAL A 1 88 ? -9.699 -2.701 -8.261 1.00 91.06 88 VAL A CA 1
ATOM 690 C C . VAL A 1 88 ? -11.213 -2.594 -8.276 1.00 91.06 88 VAL A C 1
ATOM 692 O O . VAL A 1 88 ? -11.747 -1.485 -8.254 1.00 91.06 88 VAL A O 1
ATOM 695 N N . ASP A 1 89 ? -11.875 -3.743 -8.265 1.00 91.56 89 ASP A N 1
ATOM 696 C CA . ASP A 1 89 ? -13.300 -3.826 -7.975 1.00 91.56 89 ASP A CA 1
ATOM 697 C C . ASP A 1 89 ? -13.495 -3.899 -6.458 1.00 91.56 89 ASP A C 1
ATOM 699 O O . ASP A 1 89 ? -12.834 -4.676 -5.760 1.00 91.56 89 ASP A O 1
ATOM 703 N N . VAL A 1 90 ? -14.396 -3.058 -5.950 1.00 90.38 90 VAL A N 1
ATOM 704 C CA . VAL A 1 90 ? -14.666 -2.894 -4.517 1.00 90.38 90 VAL A CA 1
ATOM 705 C C . VAL A 1 90 ? -16.038 -3.475 -4.199 1.00 90.38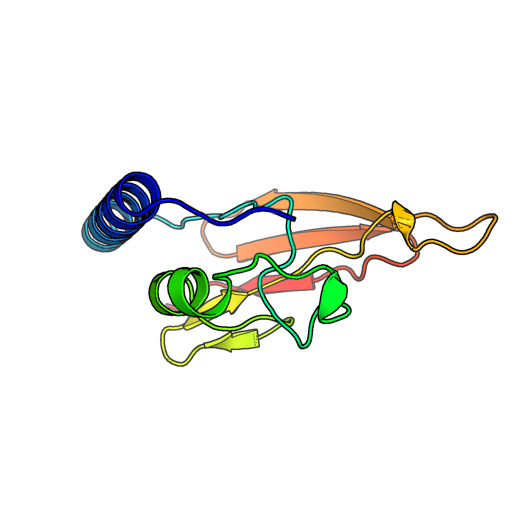 90 VAL A C 1
ATOM 707 O O . VAL A 1 90 ? -17.044 -3.033 -4.756 1.00 90.38 90 VAL A O 1
ATOM 710 N N . TYR A 1 91 ? -16.073 -4.440 -3.284 1.00 89.56 91 TYR A N 1
ATOM 711 C CA . TYR A 1 91 ? -17.287 -5.050 -2.751 1.00 89.56 91 TYR A CA 1
ATOM 712 C C . TYR A 1 91 ? -17.324 -4.898 -1.225 1.00 89.56 91 TYR A C 1
ATOM 714 O O . TYR A 1 91 ? -16.312 -4.589 -0.594 1.00 89.56 91 TYR A O 1
ATOM 722 N N . ASP A 1 92 ? -18.484 -5.159 -0.624 1.00 87.88 92 ASP A N 1
ATOM 723 C CA . ASP A 1 92 ? -18.659 -5.083 0.833 1.00 87.88 92 ASP A CA 1
ATOM 724 C C . ASP A 1 92 ? -17.791 -6.104 1.590 1.00 87.88 92 ASP A C 1
ATOM 726 O O . ASP A 1 92 ? -17.373 -5.857 2.719 1.00 87.88 92 ASP A O 1
ATOM 730 N N . ASP A 1 93 ? -17.517 -7.254 0.971 1.00 90.62 93 ASP A N 1
ATOM 731 C CA . ASP A 1 93 ? -16.839 -8.407 1.566 1.00 90.62 93 ASP A CA 1
ATOM 732 C C . ASP A 1 93 ? -15.419 -8.633 1.030 1.00 90.62 93 ASP A C 1
ATOM 734 O O . ASP A 1 93 ? -14.690 -9.462 1.576 1.00 90.62 93 ASP A O 1
ATOM 738 N N . ARG A 1 94 ? -15.006 -7.934 -0.034 1.00 92.38 94 ARG A N 1
ATOM 739 C CA . ARG A 1 94 ? -13.692 -8.133 -0.657 1.00 92.38 94 ARG A CA 1
ATOM 740 C C . ARG A 1 94 ? -13.260 -6.986 -1.564 1.00 92.38 94 ARG A C 1
ATOM 742 O O . ARG A 1 94 ? -14.077 -6.233 -2.089 1.00 92.38 94 ARG A O 1
ATOM 749 N N . LEU A 1 95 ? -11.962 -6.943 -1.838 1.00 93.31 95 LEU A N 1
ATOM 750 C CA . LEU A 1 95 ? -11.384 -6.221 -2.971 1.00 93.31 95 LEU A CA 1
ATOM 751 C C . LEU A 1 95 ? -10.856 -7.223 -3.996 1.00 93.31 95 LEU A C 1
ATOM 753 O O . LEU A 1 95 ? -10.257 -8.230 -3.620 1.00 93.31 95 LEU A O 1
ATOM 757 N N . ILE A 1 96 ? -11.024 -6.934 -5.284 1.00 92.75 96 ILE A N 1
ATOM 758 C CA . ILE A 1 96 ? -10.414 -7.721 -6.361 1.00 92.75 96 ILE A CA 1
ATOM 759 C C . ILE A 1 96 ? -9.530 -6.806 -7.199 1.00 92.75 96 ILE A C 1
ATOM 761 O O . ILE A 1 96 ? -10.029 -5.940 -7.909 1.00 92.75 96 ILE A O 1
ATOM 765 N N . LEU A 1 97 ? -8.215 -7.005 -7.131 1.00 89.94 97 LEU A N 1
ATOM 766 C CA . LEU A 1 97 ? -7.258 -6.394 -8.046 1.00 89.94 97 LEU A CA 1
ATOM 767 C C . LEU A 1 97 ? -7.207 -7.216 -9.335 1.00 89.94 97 LEU A C 1
ATOM 769 O O . LEU A 1 97 ? -6.799 -8.376 -9.309 1.00 89.94 97 LEU A O 1
ATOM 773 N N . PHE A 1 98 ? -7.540 -6.593 -10.460 1.00 89.44 98 PHE A N 1
ATOM 774 C CA . PHE A 1 98 ? -7.295 -7.120 -11.797 1.00 89.44 98 PHE A CA 1
ATOM 775 C C . PHE A 1 98 ? -6.034 -6.488 -12.371 1.00 89.44 98 PHE A C 1
ATOM 777 O O . PHE A 1 98 ? -6.050 -5.347 -12.837 1.00 89.44 98 PHE A O 1
ATOM 784 N N . GLY A 1 99 ? -4.937 -7.236 -12.320 1.00 85.69 99 GLY A N 1
ATOM 785 C CA . GLY A 1 99 ? -3.641 -6.819 -12.840 1.00 85.69 99 GLY A CA 1
ATOM 786 C C . GLY A 1 99 ? -3.399 -7.266 -14.285 1.00 85.69 99 GLY A C 1
ATOM 787 O O . GLY A 1 99 ? -3.906 -8.298 -14.725 1.00 85.69 99 GLY A O 1
ATOM 788 N N . THR A 1 100 ? -2.623 -6.479 -15.029 1.00 84.31 100 THR A N 1
ATOM 789 C CA . THR A 1 100 ? -2.170 -6.776 -16.394 1.00 84.31 100 THR A CA 1
ATOM 790 C C . THR A 1 100 ? -0.654 -6.949 -16.447 1.00 84.31 100 THR A C 1
ATOM 792 O O . THR A 1 100 ? 0.091 -6.159 -15.863 1.00 84.31 100 THR A O 1
ATOM 795 N N . ASP A 1 101 ? -0.214 -7.936 -17.234 1.00 86.44 101 ASP A N 1
ATOM 796 C CA . ASP A 1 101 ? 1.192 -8.259 -17.499 1.00 86.44 101 ASP A CA 1
ATOM 797 C C . ASP A 1 101 ? 1.958 -8.570 -16.203 1.00 86.44 101 ASP A C 1
ATOM 799 O O . ASP A 1 101 ? 1.752 -9.638 -15.626 1.00 86.44 101 ASP A O 1
ATOM 803 N N . ARG A 1 102 ? 2.796 -7.655 -15.703 1.00 75.12 102 ARG A N 1
ATOM 804 C CA . ARG A 1 102 ? 3.568 -7.894 -14.474 1.00 75.12 102 ARG A CA 1
ATOM 805 C C . ARG A 1 102 ? 2.747 -7.764 -13.192 1.00 75.12 102 ARG A C 1
ATOM 807 O O . ARG A 1 102 ? 3.202 -8.243 -12.158 1.00 75.12 102 ARG A O 1
ATOM 814 N N . MET A 1 103 ? 1.573 -7.134 -13.249 1.00 80.06 103 MET A N 1
ATOM 815 C CA . MET A 1 103 ? 0.687 -7.010 -12.094 1.00 80.06 103 MET A CA 1
ATOM 816 C C . MET A 1 103 ? -0.141 -8.278 -11.938 1.00 80.06 103 MET A C 1
ATOM 818 O O . MET A 1 103 ? -0.996 -8.573 -12.774 1.00 80.06 103 MET A O 1
ATOM 822 N N . ALA A 1 104 ? 0.089 -9.025 -10.860 1.00 80.81 104 ALA A N 1
ATOM 823 C CA . ALA A 1 104 ? -0.747 -10.177 -10.553 1.00 80.81 104 ALA A CA 1
ATOM 824 C C . ALA A 1 104 ? -2.151 -9.724 -10.130 1.00 80.81 104 ALA A C 1
ATOM 826 O O . ALA A 1 104 ? -2.308 -8.774 -9.359 1.00 80.81 104 ALA A O 1
ATOM 827 N N . SER A 1 105 ? -3.173 -10.438 -10.606 1.00 88.31 105 SER A N 1
ATOM 828 C CA . SER A 1 105 ? -4.517 -10.289 -10.047 1.00 88.31 105 SER A CA 1
ATOM 829 C C . SER A 1 105 ? -4.559 -10.889 -8.640 1.00 88.31 105 SER A C 1
ATOM 831 O O . SER A 1 105 ? -3.903 -11.897 -8.370 1.00 88.31 105 SER A O 1
ATOM 833 N N . THR A 1 106 ? -5.278 -10.260 -7.716 1.00 88.12 106 THR A N 1
ATOM 834 C CA . THR A 1 106 ? -5.318 -10.669 -6.305 1.00 88.12 106 THR A CA 1
ATOM 835 C C . THR A 1 106 ? -6.700 -10.416 -5.728 1.00 88.12 106 THR A C 1
ATOM 837 O O . THR A 1 106 ? -7.236 -9.318 -5.854 1.00 88.12 106 THR A O 1
ATOM 840 N N . GLU A 1 107 ? -7.258 -11.424 -5.070 1.00 92.00 107 GLU A N 1
ATOM 841 C CA . GLU A 1 107 ? -8.489 -11.300 -4.296 1.00 92.00 107 GLU A CA 1
ATOM 842 C C . GLU A 1 107 ? -8.144 -11.116 -2.813 1.00 92.00 107 GLU A C 1
ATOM 844 O O . GLU A 1 107 ? -7.332 -11.850 -2.253 1.00 92.00 107 GLU A O 1
ATOM 849 N N . MET A 1 108 ? -8.752 -10.113 -2.185 1.00 90.25 108 MET A N 1
ATOM 850 C CA . MET A 1 108 ? -8.536 -9.723 -0.794 1.00 90.25 108 MET A CA 1
ATOM 851 C C . MET A 1 108 ? -9.875 -9.780 -0.062 1.00 90.25 108 MET A C 1
ATOM 853 O O . MET A 1 108 ? -10.626 -8.805 -0.048 1.00 90.25 108 MET A O 1
ATOM 857 N N . VAL A 1 109 ? -10.197 -10.943 0.506 1.00 90.25 109 VAL A N 1
ATOM 858 C CA . VAL A 1 109 ? -11.461 -11.175 1.223 1.00 90.25 109 VAL A CA 1
ATOM 859 C C . VAL A 1 109 ? -11.373 -10.627 2.645 1.00 90.25 109 VAL A C 1
ATOM 861 O O . VAL A 1 109 ? -10.467 -10.979 3.403 1.00 90.25 109 VAL A O 1
ATOM 864 N N . PHE A 1 110 ? -12.321 -9.780 3.033 1.00 85.06 110 PHE A N 1
ATOM 865 C CA . PHE A 1 110 ? -12.438 -9.303 4.403 1.00 85.06 110 PHE A CA 1
ATOM 866 C C . PHE A 1 110 ? -12.964 -10.438 5.286 1.00 85.06 110 PHE A C 1
ATOM 868 O O . PHE A 1 110 ? -14.031 -10.993 5.032 1.00 85.06 110 PHE A O 1
ATOM 875 N N . GLY A 1 111 ? -12.199 -10.799 6.318 1.00 72.88 111 GLY A N 1
ATOM 876 C CA . GLY A 1 111 ? -12.676 -11.735 7.334 1.00 72.88 111 GLY A CA 1
ATOM 877 C C . GLY A 1 111 ? -13.921 -11.196 8.061 1.00 72.88 111 GLY A C 1
ATOM 878 O O . GLY A 1 111 ? -14.127 -9.976 8.069 1.00 72.88 111 GLY A O 1
ATOM 879 N N . PRO A 1 112 ? -14.748 -12.090 8.636 1.00 59.06 112 PRO A N 1
ATOM 880 C CA . PRO A 1 112 ? -15.883 -11.708 9.475 1.00 59.06 112 PRO A CA 1
ATOM 881 C C . PRO A 1 112 ? -15.466 -10.940 10.735 1.00 59.06 112 PRO A C 1
ATOM 883 O O . PRO A 1 112 ? -14.326 -11.141 11.212 1.00 59.06 112 PRO A O 1
#

Organism: Acorus calamus (NCBI:txid4465)

Secondary structure (DSSP, 8-state):
-----HHHHHHHHHHHHHHHHTT-------SS---TTTS-GGGS-TTHHHHHHHH---SSEE-TT-PEE-PPPPGGGPPTT--EEEEEEE-SSEEEEEEEETS--EEEEPP-

InterPro domains:
  IPR029052 Metallo-dependent phosphatase-like [G3DSA:3.60.21.10] (1-103)
  IPR029052 Metallo-dependent phosphatase-like [SSF56300] (2-104)

Sequence (112 aa):
MGAVGKQQMEWLDGLLRDSTEQRQKAVICCHLPLDPDSAHTNLLLWNYEEVMDVIHRGGYSIDSHGVHHRVLEAALECPPKSNTYGHVDVYDDRLILFGTDRMASTEMVFGP

Foldseek 3Di:
DAAQDPVNLVVLLVVVVVCVVVVHDDDDDDPADLAVVQDPPVRHHPVSVSVCVSVPHADQDQDPVRDGHYDFDDQVPDDPPFGWDWDWDDDPFWIWTDIDGVGDIDIRGRDD

pLDDT: mean 78.63, std 10.79, range [37.12, 93.31]